Protein AF-A0A1Z9D599-F1 (afdb_monomer)

Sequence (116 aa):
MPAGDDRVFPSVPERDFVSSEDAWSEGMDYLVRDLPFHVH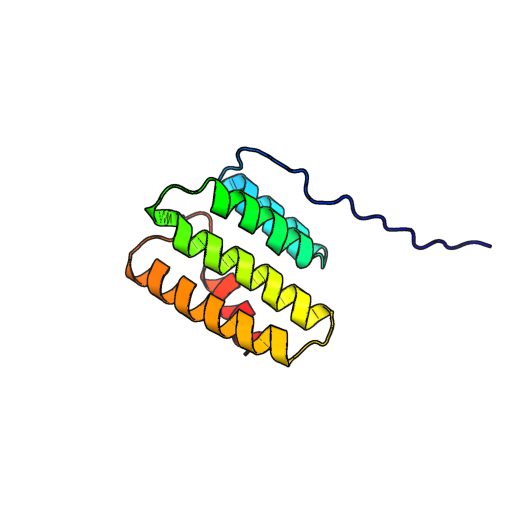EVFEQRWRCAPEPERSTWQALAQWGAALTHHARGNAIGQRRISRRAQTLLESADDDGQIPSVIDVDVVRRSLAQLA

Foldseek 3Di:
DDDPPPPPPDADDQDQDDDPQRLLVQLVVCVVVLNLQSNLVSLVSHLNVDDPLQNLVSVLRSLLSQLSVCVVVVNLVSNLVSLVVSVVSLVVSVVSVSHDPSDPVVVSVVSSVVSD

Solvent-accessible surface area (backbone atoms only — not comparable to full-atom values): 6200 Å² total; per-residue (Å²): 138,86,79,82,83,74,76,74,69,77,73,73,80,90,62,90,70,60,52,74,62,56,30,50,55,52,25,50,52,28,49,78,68,75,32,30,57,50,18,14,52,37,24,44,48,30,27,76,60,39,59,78,69,39,26,49,33,27,50,14,46,18,29,42,16,46,16,46,35,24,49,79,68,69,34,62,68,57,11,36,57,32,24,55,53,18,50,55,35,39,51,52,20,52,77,71,70,24,61,61,87,82,60,64,59,66,62,53,52,55,53,42,63,73,48,100

Radius of gyration: 14.51 Å; Cα contacts (8 Å, |Δi|>4): 147; chains: 1; bounding box: 32×28×55 Å

pLDDT: mean 93.15, std 11.83, range [44.59, 98.75]

Mean predicted aligned error: 4.56 Å

Nearest PDB structures (foldseek):
  4yvo-assembly1_A  TM=6.245E-01  e=3.996E-01  Arabidopsis thaliana
  3gw4-assembly1_A  TM=6.163E-01  e=8.156E-01  Deinococcus radiodurans R1 = ATCC 13939 = DSM 20539
  8glv-assembly1_Lf  TM=4.681E-01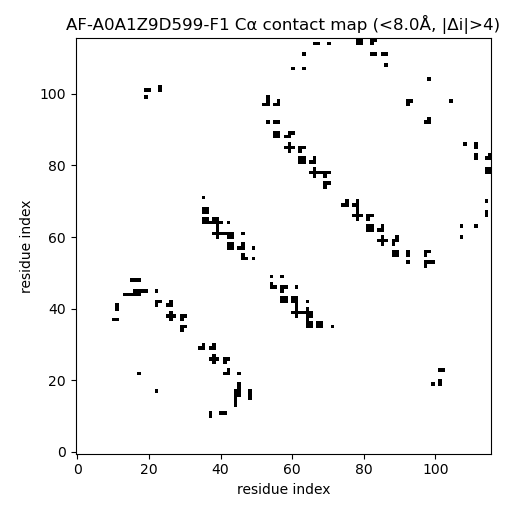  e=7.299E+00  Chlamydomonas reinhardtii

Structure (mmCIF, N/CA/C/O backbone):
data_AF-A0A1Z9D599-F1
#
_entry.id   AF-A0A1Z9D599-F1
#
loop_
_atom_site.group_PDB
_atom_site.id
_atom_site.type_symbol
_atom_site.label_atom_id
_atom_site.label_alt_id
_atom_site.label_comp_id
_atom_site.label_asym_id
_atom_site.label_entity_id
_atom_site.label_seq_id
_atom_site.pdbx_PDB_ins_code
_atom_site.Cartn_x
_atom_site.Cartn_y
_atom_site.Cartn_z
_atom_site.occupancy
_atom_site.B_iso_or_equiv
_atom_site.auth_seq_id
_atom_site.auth_comp_id
_atom_site.auth_asym_id
_atom_site.auth_atom_id
_atom_site.pdbx_PDB_model_num
ATOM 1 N N . MET A 1 1 ? 7.806 9.680 -39.072 1.00 63.28 1 MET A N 1
ATOM 2 C CA . MET A 1 1 ? 6.822 9.694 -37.965 1.00 63.28 1 MET A CA 1
ATOM 3 C C . MET A 1 1 ? 5.639 8.814 -38.361 1.00 63.28 1 MET A C 1
ATOM 5 O O . MET A 1 1 ? 5.370 8.808 -39.559 1.00 63.28 1 MET A O 1
ATOM 9 N N . PRO A 1 2 ? 4.930 8.129 -37.440 1.00 62.69 2 PRO A N 1
ATOM 10 C CA . PRO A 1 2 ? 4.975 8.317 -35.983 1.00 62.69 2 PRO A CA 1
ATOM 11 C C . PRO A 1 2 ? 5.049 7.019 -35.144 1.00 62.69 2 PRO A C 1
ATOM 13 O O . PRO A 1 2 ? 4.623 5.956 -35.573 1.00 62.69 2 PRO A O 1
ATOM 16 N N . ALA A 1 3 ? 5.525 7.157 -33.910 1.00 44.59 3 ALA A N 1
ATOM 17 C CA . ALA A 1 3 ? 4.867 6.620 -32.718 1.00 44.59 3 ALA A CA 1
ATOM 18 C C . ALA A 1 3 ? 5.494 7.345 -31.523 1.00 44.59 3 ALA A C 1
ATOM 20 O O . ALA A 1 3 ? 6.502 6.910 -30.974 1.00 44.59 3 ALA A O 1
ATOM 21 N N . GLY A 1 4 ? 4.947 8.515 -31.189 1.00 48.41 4 GLY A N 1
ATOM 22 C CA . GLY A 1 4 ? 5.086 8.998 -29.825 1.00 48.41 4 GLY A CA 1
ATOM 23 C C . GLY A 1 4 ? 4.337 7.996 -28.962 1.00 48.41 4 GLY A C 1
ATOM 24 O O . GLY A 1 4 ? 3.111 7.941 -29.026 1.00 48.41 4 GLY A O 1
ATOM 25 N N . ASP A 1 5 ? 5.057 7.166 -28.213 1.00 49.03 5 ASP A N 1
ATOM 26 C CA . ASP A 1 5 ? 4.472 6.513 -27.044 1.00 49.03 5 ASP A CA 1
ATOM 27 C C . ASP A 1 5 ? 4.425 7.563 -25.928 1.00 49.03 5 ASP A C 1
ATOM 29 O O . ASP A 1 5 ? 5.094 7.465 -24.905 1.00 49.03 5 ASP A O 1
ATOM 33 N N . ASP A 1 6 ? 3.659 8.630 -26.173 1.00 48.31 6 ASP A N 1
ATOM 34 C CA . ASP A 1 6 ? 3.312 9.648 -25.188 1.00 48.31 6 ASP A CA 1
ATOM 35 C C . ASP A 1 6 ? 2.204 9.075 -24.303 1.00 48.31 6 ASP A C 1
ATOM 37 O O . ASP A 1 6 ? 1.114 9.639 -24.181 1.00 48.31 6 ASP A O 1
ATOM 41 N N . ARG A 1 7 ? 2.451 7.920 -23.674 1.00 55.59 7 ARG A N 1
ATOM 42 C CA . ARG A 1 7 ? 1.649 7.506 -22.523 1.00 55.59 7 ARG A CA 1
ATOM 43 C C . ARG A 1 7 ? 2.009 8.430 -21.372 1.00 55.59 7 ARG A C 1
ATOM 45 O O . ARG A 1 7 ? 2.724 8.073 -20.441 1.00 55.59 7 ARG A O 1
ATOM 52 N N . VAL A 1 8 ? 1.500 9.652 -21.460 1.00 58.19 8 VAL A N 1
ATOM 53 C CA . VAL A 1 8 ? 1.325 10.528 -20.318 1.00 58.19 8 VAL A CA 1
ATOM 54 C C . VAL A 1 8 ? 0.275 9.840 -19.464 1.00 58.19 8 VAL A C 1
ATOM 56 O O . VAL A 1 8 ? -0.928 9.990 -19.674 1.00 58.19 8 VAL A O 1
ATOM 59 N N . PHE A 1 9 ? 0.734 9.001 -18.541 1.00 63.34 9 PHE A N 1
ATOM 60 C CA . PHE A 1 9 ? -0.130 8.545 -17.474 1.00 63.34 9 PHE A CA 1
ATOM 61 C C . PHE A 1 9 ? -0.410 9.765 -16.603 1.00 63.34 9 PHE A C 1
ATOM 63 O O . PHE A 1 9 ? 0.546 10.385 -16.126 1.00 63.34 9 PHE A O 1
ATOM 70 N N . PRO A 1 10 ? -1.682 10.161 -16.436 1.00 74.81 10 PRO A N 1
ATOM 71 C CA . PRO A 1 10 ? -2.000 11.260 -15.544 1.00 74.81 10 PRO A CA 1
ATOM 72 C C . PRO A 1 10 ? -1.432 10.939 -14.160 1.00 74.81 10 PRO A C 1
ATOM 74 O O . PRO A 1 10 ? -1.441 9.782 -13.735 1.00 74.81 10 PRO A O 1
ATOM 77 N N . SER A 1 11 ? -0.887 11.949 -13.487 1.00 86.00 11 SER A N 1
ATOM 78 C CA . SER A 1 11 ? -0.506 11.836 -12.080 1.00 86.00 11 SER A CA 1
ATOM 79 C C . SER A 1 11 ? -1.725 11.444 -11.250 1.00 86.00 11 SER A C 1
ATOM 81 O O . SER A 1 11 ? -2.860 11.754 -11.634 1.00 86.00 11 SER A O 1
ATOM 83 N N . VAL A 1 12 ? -1.506 10.812 -10.097 1.00 92.88 12 VAL A N 1
ATOM 84 C CA . VAL A 1 12 ? -2.599 10.642 -9.137 1.00 92.88 12 VAL A CA 1
ATOM 85 C C . VAL A 1 12 ? -3.125 12.039 -8.766 1.00 92.88 12 VAL A C 1
ATOM 87 O O . VAL A 1 12 ? -2.325 12.910 -8.418 1.00 92.88 12 VAL A O 1
ATOM 90 N N . PRO A 1 13 ? -4.440 12.315 -8.877 1.00 92.50 13 PRO A N 1
ATOM 91 C CA . PRO A 1 13 ? -4.988 13.602 -8.464 1.00 92.50 13 PRO A CA 1
ATOM 92 C C . PRO A 1 13 ? -4.720 13.835 -6.976 1.00 92.50 13 PRO A C 1
ATOM 94 O O . PRO A 1 13 ? -4.952 12.931 -6.176 1.00 92.50 13 PRO A O 1
ATOM 97 N N . GLU A 1 14 ? -4.271 15.031 -6.602 1.00 92.81 14 GLU A N 1
ATOM 98 C CA . GLU A 1 14 ? -4.142 15.407 -5.190 1.00 92.81 14 GLU A CA 1
ATOM 99 C C . GLU A 1 14 ? -5.528 15.609 -4.570 1.00 92.81 14 GLU A C 1
ATOM 101 O O . GLU A 1 14 ? -6.394 16.275 -5.149 1.00 92.81 14 GLU A O 1
ATOM 106 N N . ARG A 1 15 ? -5.742 15.010 -3.398 1.00 93.12 15 ARG A N 1
ATOM 107 C CA . ARG A 1 15 ? -7.010 15.019 -2.666 1.00 93.12 15 ARG A CA 1
ATOM 108 C C . ARG A 1 15 ? -6.738 15.267 -1.183 1.00 93.12 15 ARG A C 1
ATOM 110 O O . ARG A 1 15 ? -5.828 14.680 -0.605 1.00 93.12 15 ARG A O 1
ATOM 117 N N . ASP A 1 16 ? -7.588 16.071 -0.547 1.00 93.88 16 ASP A N 1
ATOM 118 C CA . ASP A 1 16 ? -7.533 16.285 0.910 1.00 93.88 16 ASP A CA 1
ATOM 119 C C . ASP A 1 16 ? -7.967 15.038 1.699 1.00 93.88 16 ASP A C 1
ATOM 121 O O . ASP A 1 16 ? -7.616 14.862 2.867 1.00 93.88 16 ASP A O 1
ATOM 125 N N . PHE A 1 17 ? -8.758 14.171 1.063 1.00 97.25 17 PHE A N 1
ATOM 126 C CA . PHE A 1 17 ? -9.275 12.948 1.654 1.00 97.25 17 PHE A CA 1
ATOM 127 C C . PHE A 1 17 ? -9.449 11.854 0.600 1.00 97.25 17 PHE A C 1
ATOM 129 O O . PHE A 1 17 ? -9.923 12.099 -0.511 1.00 97.25 17 PHE A O 1
ATOM 136 N N . VAL A 1 18 ? -9.123 10.627 0.994 1.00 97.75 18 VAL A N 1
ATOM 137 C CA . VAL A 1 18 ? -9.439 9.392 0.278 1.00 97.75 18 VAL A CA 1
ATOM 138 C C . VAL A 1 18 ? -9.789 8.324 1.316 1.00 97.75 18 VAL A C 1
ATOM 140 O O . VAL A 1 18 ? -9.131 8.226 2.357 1.00 97.75 18 VAL A O 1
ATOM 143 N N . SER A 1 19 ? -10.855 7.562 1.071 1.00 98.19 19 SER A N 1
ATOM 144 C CA . SER A 1 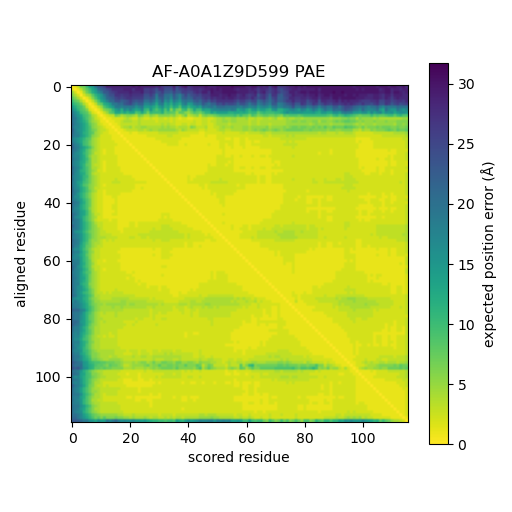19 ? -11.273 6.480 1.968 1.00 98.19 19 SER A CA 1
ATOM 145 C C . SER A 1 19 ? -10.300 5.297 1.898 1.00 98.19 19 SER A C 1
ATOM 147 O O . SER A 1 19 ? -9.505 5.184 0.963 1.00 98.19 19 SER A O 1
ATOM 149 N N . SER A 1 20 ? -10.345 4.403 2.889 1.00 98.19 20 SER A N 1
ATOM 150 C CA . SER A 1 20 ? -9.545 3.172 2.871 1.00 98.19 20 SER A CA 1
ATOM 151 C C . SER A 1 20 ? -9.917 2.283 1.681 1.00 98.19 20 SER A C 1
ATOM 153 O O . SER A 1 20 ? -9.036 1.722 1.033 1.00 98.19 20 SER A O 1
ATOM 155 N N . GLU A 1 21 ? -11.207 2.210 1.360 1.00 98.44 21 GLU A N 1
ATOM 156 C CA . GLU A 1 21 ? -11.755 1.461 0.235 1.00 98.44 21 GLU A CA 1
ATOM 157 C C . GLU A 1 21 ? -11.283 2.004 -1.112 1.00 98.44 21 GLU A C 1
ATOM 159 O O . GLU A 1 21 ? -10.755 1.243 -1.926 1.00 98.44 21 GLU A O 1
ATOM 164 N N . ASP A 1 22 ? -11.408 3.316 -1.325 1.00 98.44 22 ASP A N 1
ATOM 165 C CA . ASP A 1 22 ? -10.991 3.952 -2.576 1.00 98.44 22 ASP A CA 1
ATOM 166 C C . ASP A 1 22 ? -9.476 3.867 -2.750 1.00 98.44 22 ASP A C 1
ATOM 168 O O . ASP A 1 22 ? -8.999 3.528 -3.831 1.00 98.44 22 ASP A O 1
ATOM 172 N N . ALA A 1 23 ? -8.709 4.122 -1.683 1.00 98.50 23 ALA A N 1
ATOM 173 C CA . ALA A 1 23 ? -7.255 4.056 -1.737 1.00 98.50 23 ALA A CA 1
ATOM 174 C C . ALA A 1 23 ? -6.775 2.644 -2.078 1.00 98.50 23 ALA A C 1
ATOM 176 O O . ALA A 1 23 ? -5.933 2.481 -2.959 1.00 98.50 23 ALA A O 1
ATOM 177 N N . TRP A 1 24 ? -7.323 1.618 -1.417 1.00 98.75 24 TRP A N 1
ATOM 178 C CA . TRP A 1 24 ? -6.984 0.231 -1.722 1.00 98.75 24 TRP A CA 1
ATOM 179 C C . TRP A 1 24 ? -7.372 -0.139 -3.155 1.00 98.75 24 TRP A C 1
ATOM 181 O O . TRP A 1 24 ? -6.528 -0.621 -3.907 1.00 98.75 24 TRP A O 1
ATOM 191 N N . SER A 1 25 ? -8.612 0.136 -3.568 1.00 98.56 25 SER A N 1
ATOM 192 C CA . SER A 1 25 ? -9.086 -0.203 -4.913 1.00 98.56 25 SER A CA 1
ATOM 193 C C . SER A 1 25 ? -8.277 0.495 -6.011 1.00 98.56 25 SER A C 1
ATOM 195 O O . SER A 1 25 ? -7.892 -0.147 -6.987 1.00 98.56 25 SER A O 1
ATOM 197 N N . GLU A 1 26 ? -8.006 1.794 -5.866 1.00 98.06 26 GLU A N 1
ATOM 198 C CA . GLU A 1 26 ? -7.251 2.581 -6.847 1.00 98.06 26 GLU A CA 1
ATOM 199 C C . GLU A 1 26 ? -5.774 2.158 -6.883 1.00 98.06 26 GLU A C 1
ATOM 201 O O . GLU A 1 26 ? -5.208 1.962 -7.959 1.00 98.06 26 GLU A O 1
ATOM 206 N N . GLY A 1 27 ? -5.156 1.934 -5.718 1.00 98.38 27 GLY A N 1
ATOM 207 C CA . GLY A 1 27 ? -3.789 1.419 -5.630 1.00 98.38 27 GLY A CA 1
ATOM 208 C C . GLY A 1 27 ? -3.641 0.058 -6.314 1.00 98.38 27 GLY A C 1
ATOM 209 O O . GLY A 1 27 ? -2.682 -0.167 -7.051 1.00 98.38 27 GLY A O 1
ATOM 210 N N . MET A 1 28 ? -4.613 -0.838 -6.147 1.00 98.56 28 MET A N 1
ATOM 211 C CA . MET A 1 28 ? -4.589 -2.138 -6.818 1.00 98.56 28 MET A CA 1
ATOM 212 C C . MET A 1 28 ? -4.829 -2.033 -8.335 1.00 98.56 28 MET A C 1
ATOM 214 O O . MET A 1 28 ? -4.178 -2.765 -9.082 1.00 98.56 28 MET A O 1
ATOM 218 N N . ASP A 1 29 ? -5.670 -1.107 -8.820 1.00 97.88 29 ASP A N 1
ATOM 219 C CA . ASP A 1 29 ? -5.806 -0.833 -10.267 1.00 97.88 29 ASP A CA 1
ATOM 220 C C . ASP A 1 29 ? -4.479 -0.357 -10.875 1.00 97.88 29 ASP A C 1
ATOM 222 O O . ASP A 1 29 ? -4.029 -0.879 -11.898 1.00 97.88 29 ASP A O 1
ATOM 226 N N . TYR A 1 30 ? -3.795 0.583 -10.215 1.00 98.06 30 TYR A N 1
ATOM 227 C CA . TYR A 1 30 ? -2.476 1.033 -10.664 1.00 98.06 30 TYR A CA 1
ATOM 228 C C . TYR A 1 30 ? -1.446 -0.094 -10.662 1.00 98.06 30 TYR A C 1
ATOM 230 O O . TYR A 1 30 ? -0.628 -0.171 -11.581 1.00 98.06 30 TYR A O 1
ATOM 238 N N . LEU A 1 31 ? -1.496 -0.993 -9.677 1.00 96.94 31 LEU A N 1
ATOM 239 C CA . LEU A 1 31 ? -0.606 -2.148 -9.633 1.00 96.94 31 LEU A CA 1
ATOM 240 C C . LEU A 1 31 ? -0.842 -3.099 -10.815 1.00 96.94 31 LEU A C 1
ATOM 242 O O . LEU A 1 31 ? 0.122 -3.515 -11.449 1.00 96.94 31 LEU A O 1
ATOM 246 N N . VAL A 1 32 ? -2.102 -3.392 -11.160 1.00 97.38 32 VAL A N 1
ATOM 247 C CA . VAL A 1 32 ? -2.465 -4.217 -12.334 1.00 97.38 32 VAL A CA 1
ATOM 248 C C . VAL A 1 32 ? -1.991 -3.589 -13.649 1.00 97.38 32 VAL A C 1
ATOM 250 O O . VAL A 1 32 ? -1.738 -4.294 -14.624 1.00 97.38 32 VAL A O 1
ATOM 253 N N . ARG A 1 33 ? -1.850 -2.262 -13.682 1.00 96.06 33 ARG A N 1
ATOM 254 C CA . ARG A 1 33 ? -1.398 -1.489 -14.846 1.00 96.06 33 ARG A CA 1
ATOM 255 C C . ARG A 1 33 ? 0.116 -1.251 -14.877 1.00 96.06 33 ARG A C 1
ATOM 257 O O . ARG A 1 33 ? 0.567 -0.463 -15.706 1.00 96.06 33 ARG A O 1
ATOM 264 N N . ASP A 1 34 ? 0.882 -1.895 -13.993 1.00 95.50 34 ASP A N 1
ATOM 265 C CA . ASP A 1 34 ? 2.334 -1.723 -13.837 1.00 95.50 34 ASP A CA 1
ATOM 266 C C . ASP A 1 34 ? 2.757 -0.267 -13.541 1.00 95.50 34 ASP A C 1
ATOM 268 O O . ASP A 1 34 ? 3.792 0.219 -14.004 1.00 95.50 34 ASP A O 1
ATOM 272 N N . LEU A 1 35 ? 1.967 0.447 -12.728 1.00 96.62 35 LEU A N 1
ATOM 273 C CA . LEU A 1 35 ? 2.211 1.837 -12.317 1.00 96.62 35 LEU A CA 1
ATOM 274 C C . LEU A 1 35 ? 2.563 1.941 -10.818 1.00 96.62 35 LEU A C 1
ATOM 276 O O . LEU A 1 35 ? 1.833 2.562 -10.045 1.00 96.62 35 LEU A O 1
ATOM 280 N N . PRO A 1 36 ? 3.697 1.378 -10.356 1.00 97.38 36 PRO A N 1
ATOM 281 C CA . PRO A 1 36 ? 4.018 1.287 -8.928 1.00 97.38 36 PRO A CA 1
ATOM 282 C C . PRO A 1 36 ? 4.259 2.642 -8.250 1.00 97.38 36 PRO A C 1
ATOM 284 O O . PRO A 1 36 ? 4.135 2.754 -7.030 1.00 97.38 36 PRO A O 1
ATOM 287 N N . PHE A 1 37 ? 4.596 3.681 -9.018 1.00 97.25 37 PHE A N 1
ATOM 288 C CA . PHE A 1 37 ? 4.727 5.027 -8.465 1.00 97.25 37 PHE A CA 1
ATOM 289 C C . PHE A 1 37 ? 3.357 5.607 -8.098 1.00 97.25 37 PHE A C 1
ATOM 291 O O . PHE A 1 37 ? 3.205 6.156 -7.014 1.00 97.25 37 PHE A O 1
ATOM 298 N N . HIS A 1 38 ? 2.335 5.385 -8.924 1.00 98.12 38 HIS A N 1
ATOM 299 C CA . HIS A 1 38 ? 0.959 5.775 -8.611 1.00 98.12 38 HIS A CA 1
ATOM 300 C C . HIS A 1 38 ? 0.401 5.013 -7.402 1.00 98.12 38 HIS A C 1
ATOM 302 O O . HIS A 1 38 ? -0.314 5.592 -6.589 1.00 98.12 38 HIS A O 1
ATOM 308 N N . VAL A 1 39 ? 0.793 3.742 -7.226 1.00 98.50 39 VAL A N 1
ATOM 309 C CA . VAL A 1 39 ? 0.502 2.972 -6.000 1.00 98.50 39 VAL A CA 1
ATOM 310 C C . VAL A 1 39 ? 1.066 3.685 -4.767 1.00 98.50 39 VAL A C 1
ATOM 312 O O . VAL A 1 39 ? 0.365 3.857 -3.771 1.00 98.50 39 VAL A O 1
ATOM 315 N N . HIS A 1 40 ? 2.326 4.135 -4.837 1.00 98.44 40 HIS A N 1
ATOM 316 C CA . HIS A 1 40 ? 2.942 4.926 -3.770 1.00 98.44 40 HIS A CA 1
ATOM 317 C C . HIS A 1 40 ? 2.164 6.220 -3.498 1.00 98.44 40 HIS A C 1
ATOM 319 O O . HIS A 1 40 ? 1.847 6.484 -2.342 1.00 98.44 40 HIS A O 1
ATOM 325 N N . GLU A 1 41 ? 1.826 6.987 -4.537 1.00 98.25 41 GLU A N 1
ATOM 326 C CA . GLU A 1 41 ? 1.138 8.277 -4.396 1.00 98.25 41 GLU A CA 1
ATOM 327 C C . GLU A 1 41 ? -0.253 8.142 -3.753 1.00 98.25 41 GLU A C 1
ATOM 329 O O . GLU A 1 41 ? -0.555 8.859 -2.799 1.00 98.25 41 GLU A O 1
ATOM 334 N N . VAL A 1 42 ? -1.088 7.199 -4.209 1.00 98.50 42 VAL A N 1
ATOM 335 C CA . VAL A 1 42 ? -2.422 6.957 -3.620 1.00 98.50 42 VAL A CA 1
ATOM 336 C C . VAL A 1 42 ? -2.321 6.567 -2.146 1.00 98.50 42 VAL A C 1
ATOM 338 O O . VAL A 1 42 ? -3.043 7.105 -1.302 1.00 98.50 42 VAL A O 1
ATOM 341 N N . PHE A 1 43 ? -1.416 5.645 -1.810 1.00 98.69 43 PHE A N 1
ATOM 342 C CA . PHE A 1 43 ? -1.261 5.192 -0.431 1.00 98.69 43 PHE A CA 1
ATOM 343 C C . PHE A 1 43 ? -0.633 6.261 0.465 1.00 98.69 43 PHE A C 1
ATOM 345 O O . PHE A 1 43 ? -0.980 6.340 1.643 1.00 98.69 43 PHE A O 1
ATOM 352 N N . GLU A 1 44 ? 0.235 7.123 -0.071 1.00 98.62 44 GLU A N 1
ATOM 353 C CA . GLU A 1 44 ? 0.761 8.274 0.662 1.00 98.62 44 GLU A CA 1
ATOM 354 C C . GLU A 1 44 ? -0.345 9.292 0.974 1.00 98.62 44 GLU A C 1
ATOM 356 O O . GLU A 1 44 ? -0.442 9.766 2.107 1.00 98.62 44 GLU A O 1
ATOM 361 N N . GLN A 1 45 ? -1.228 9.587 0.016 1.00 98.38 45 GLN A N 1
ATOM 362 C CA . GLN A 1 45 ? -2.384 10.453 0.263 1.00 98.38 45 GLN A CA 1
ATOM 363 C C . GLN A 1 45 ? -3.293 9.876 1.352 1.00 98.38 45 GLN A C 1
ATOM 365 O O . GLN A 1 45 ? -3.648 10.577 2.304 1.00 98.38 45 GLN A O 1
ATOM 370 N N . ARG A 1 46 ? -3.593 8.574 1.281 1.00 98.44 46 ARG A N 1
ATOM 371 C CA . ARG A 1 46 ? -4.373 7.893 2.319 1.00 98.44 46 ARG A CA 1
ATOM 372 C C . ARG A 1 46 ? -3.684 7.936 3.680 1.00 98.44 46 ARG A C 1
ATOM 374 O O . ARG A 1 46 ? -4.360 8.177 4.678 1.00 98.44 46 ARG A O 1
ATOM 381 N N . TRP A 1 47 ? -2.362 7.755 3.726 1.00 98.44 47 TRP A N 1
ATOM 382 C CA . TRP A 1 47 ? -1.553 7.871 4.942 1.00 98.44 47 TRP A CA 1
ATOM 383 C C . TRP A 1 47 ? -1.674 9.260 5.583 1.00 98.44 47 TRP A C 1
ATOM 385 O O . TRP A 1 47 ? -1.862 9.349 6.799 1.00 98.44 47 TRP A O 1
ATOM 395 N N . ARG A 1 48 ? -1.637 10.335 4.780 1.00 98.12 48 ARG A N 1
ATOM 396 C CA . ARG A 1 48 ? -1.769 11.723 5.261 1.00 98.12 48 ARG A CA 1
ATOM 397 C C . ARG A 1 48 ? -3.102 11.982 5.969 1.00 98.12 48 ARG A C 1
ATOM 399 O O . ARG A 1 48 ? -3.116 12.688 6.974 1.00 98.12 48 ARG A O 1
ATOM 406 N N . CYS A 1 49 ? -4.198 11.396 5.485 1.00 97.44 49 CYS A N 1
ATOM 407 C CA . CYS A 1 49 ? -5.537 11.567 6.062 1.00 97.44 49 CYS A CA 1
ATOM 408 C C . CYS A 1 49 ? -6.007 10.369 6.916 1.00 97.44 49 CYS A C 1
ATOM 410 O O . CYS A 1 49 ? -7.197 10.247 7.219 1.00 97.44 49 CYS A O 1
ATOM 412 N N . ALA A 1 50 ? -5.111 9.447 7.292 1.00 97.25 50 ALA A N 1
ATOM 413 C CA . ALA A 1 50 ? -5.462 8.262 8.076 1.00 97.25 50 ALA A CA 1
ATOM 414 C C . ALA A 1 50 ? -5.755 8.563 9.552 1.00 97.25 50 ALA A C 1
ATOM 416 O O . ALA A 1 50 ? -5.010 9.329 10.186 1.00 97.25 50 ALA A O 1
ATOM 417 N N . PRO A 1 51 ? -6.803 7.929 10.128 1.00 96.19 51 PRO A N 1
ATOM 418 C CA . PRO A 1 51 ? -6.969 7.918 11.572 1.00 96.19 51 PRO A CA 1
ATOM 419 C C . PRO A 1 51 ? -5.744 7.246 12.203 1.00 96.19 51 PRO A C 1
ATOM 421 O O . PRO A 1 51 ? -5.111 6.393 11.581 1.00 96.19 51 PRO A O 1
ATOM 424 N N . GLU A 1 52 ? -5.413 7.637 13.435 1.00 95.38 52 GLU A N 1
ATOM 425 C CA . GLU A 1 52 ? -4.194 7.184 14.122 1.00 95.38 52 GLU A CA 1
ATOM 426 C C . GLU A 1 52 ? -3.961 5.669 14.046 1.00 95.38 52 GLU A C 1
ATOM 428 O O . GLU A 1 52 ? -2.852 5.289 13.676 1.00 95.38 52 GLU A O 1
ATOM 433 N N . PRO A 1 53 ? -4.973 4.808 14.301 1.00 95.00 53 PRO A N 1
ATOM 434 C CA . PRO A 1 53 ? -4.759 3.367 14.296 1.00 95.00 53 PRO A CA 1
ATOM 435 C C . PRO A 1 53 ? -4.299 2.842 12.937 1.00 95.00 53 PRO A C 1
ATOM 437 O O . PRO A 1 53 ? -3.446 1.983 12.887 1.00 95.00 53 PRO A O 1
ATOM 440 N N . GLU A 1 54 ? -4.793 3.373 11.820 1.00 96.88 54 GLU A N 1
ATOM 441 C CA . GLU A 1 54 ? -4.463 2.836 10.491 1.00 96.88 54 GLU A CA 1
ATOM 442 C C . GLU A 1 54 ? -3.200 3.466 9.887 1.00 96.88 54 GLU A C 1
ATOM 444 O O . GLU A 1 54 ? -2.731 3.055 8.821 1.00 96.88 54 GLU A O 1
ATOM 449 N N . ARG A 1 55 ? -2.666 4.525 10.509 1.00 97.00 55 ARG A N 1
ATOM 450 C CA . ARG A 1 55 ? -1.629 5.361 9.896 1.00 97.00 55 ARG A CA 1
ATOM 451 C C . ARG A 1 55 ? -0.341 4.577 9.630 1.00 97.00 55 ARG A C 1
ATOM 453 O O . ARG A 1 55 ? 0.284 4.786 8.591 1.00 97.00 55 ARG A O 1
ATOM 460 N N . SER A 1 56 ? 0.037 3.677 10.536 1.00 97.38 56 SER A N 1
ATOM 461 C CA . SER A 1 56 ? 1.176 2.759 10.390 1.00 97.38 56 SER A CA 1
ATOM 462 C C . SER A 1 56 ? 1.004 1.840 9.172 1.00 97.38 56 SER A C 1
ATOM 464 O O . SER A 1 56 ? 1.910 1.753 8.337 1.00 97.38 56 SER A O 1
ATOM 466 N N . THR A 1 57 ? -0.183 1.246 9.009 1.00 98.50 57 THR A N 1
ATOM 467 C CA . THR A 1 57 ? -0.544 0.399 7.865 1.00 98.50 57 THR A CA 1
ATOM 468 C C . THR A 1 57 ? -0.394 1.155 6.547 1.00 98.50 57 THR A C 1
ATOM 470 O O . THR A 1 57 ? 0.320 0.710 5.647 1.00 98.50 57 THR A O 1
ATOM 473 N N . TRP A 1 58 ? -0.987 2.346 6.431 1.00 98.62 58 TRP A N 1
ATOM 474 C CA . TRP A 1 58 ? -0.904 3.139 5.199 1.00 98.62 58 TRP A CA 1
ATOM 475 C C . TRP A 1 58 ? 0.515 3.639 4.904 1.00 98.62 58 TRP A C 1
ATOM 477 O O . TRP A 1 58 ? 0.925 3.687 3.743 1.00 98.62 58 TRP A O 1
ATOM 487 N N . GLN A 1 59 ? 1.316 3.920 5.937 1.00 98.62 59 GLN A N 1
ATOM 488 C CA . GLN A 1 59 ? 2.736 4.226 5.767 1.00 98.62 59 GLN A CA 1
ATOM 489 C C . GLN A 1 59 ? 3.524 3.030 5.204 1.00 98.62 59 GLN A C 1
ATOM 491 O O . GLN A 1 59 ? 4.424 3.216 4.376 1.00 98.62 59 GLN A O 1
ATOM 496 N N . ALA A 1 60 ? 3.214 1.810 5.653 1.00 98.50 60 ALA A N 1
ATOM 497 C CA . ALA A 1 60 ? 3.823 0.588 5.135 1.00 98.50 60 ALA A CA 1
ATOM 498 C C . ALA A 1 60 ? 3.453 0.367 3.660 1.00 98.50 60 ALA A C 1
ATOM 500 O O . ALA A 1 60 ? 4.331 0.089 2.842 1.00 98.50 60 ALA A O 1
ATOM 501 N N . LEU A 1 61 ? 2.183 0.576 3.297 1.00 98.75 61 LEU A N 1
ATOM 502 C CA . LEU A 1 61 ? 1.695 0.452 1.920 1.00 98.75 61 LEU A CA 1
ATOM 503 C C . LEU A 1 61 ? 2.314 1.494 0.977 1.00 98.75 61 LEU A C 1
ATOM 505 O O . LEU A 1 61 ? 2.773 1.142 -0.112 1.00 98.75 61 LEU A O 1
ATOM 509 N N . ALA A 1 62 ? 2.439 2.753 1.405 1.00 98.75 62 ALA A N 1
ATOM 510 C CA . ALA A 1 62 ? 3.141 3.776 0.627 1.00 98.75 62 ALA A CA 1
ATOM 511 C C . ALA A 1 62 ? 4.606 3.379 0.365 1.00 98.75 62 ALA A C 1
ATOM 513 O O . ALA A 1 62 ? 5.133 3.586 -0.731 1.00 98.75 62 ALA A O 1
ATOM 514 N N . GLN A 1 63 ? 5.271 2.756 1.343 1.00 98.69 63 GLN A N 1
ATOM 515 C CA . GLN A 1 63 ? 6.626 2.233 1.160 1.00 98.69 63 GLN A CA 1
ATOM 516 C C . GLN A 1 63 ? 6.675 0.990 0.274 1.00 98.69 63 GLN A C 1
ATOM 518 O O . GLN A 1 63 ? 7.632 0.836 -0.482 1.00 98.69 63 GLN A O 1
ATOM 523 N N . TRP A 1 64 ? 5.660 0.129 0.308 1.00 98.75 64 TRP A N 1
ATOM 524 C CA . TRP A 1 64 ? 5.541 -0.988 -0.625 1.00 98.75 64 TRP A CA 1
ATOM 525 C C . TRP A 1 64 ? 5.482 -0.496 -2.080 1.00 98.75 64 TRP A C 1
ATOM 527 O O . TRP A 1 64 ? 6.296 -0.939 -2.893 1.00 98.75 64 TRP A O 1
ATOM 537 N N . GLY A 1 65 ? 4.651 0.509 -2.387 1.00 98.50 65 GLY A N 1
ATOM 538 C CA . GLY A 1 65 ? 4.638 1.162 -3.707 1.00 98.50 65 GLY A CA 1
ATOM 539 C C . GLY A 1 65 ? 5.999 1.762 -4.099 1.00 98.50 65 GLY A C 1
ATOM 540 O O . GLY A 1 65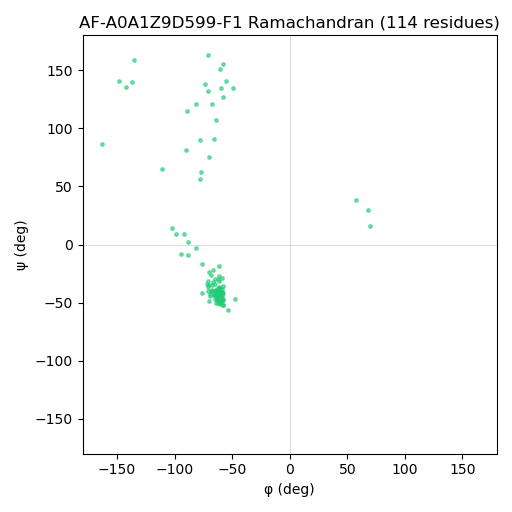 ? 6.483 1.584 -5.222 1.00 98.50 65 GLY A O 1
ATOM 541 N N . ALA A 1 66 ? 6.695 2.403 -3.154 1.00 98.50 66 ALA A N 1
ATOM 542 C CA . ALA A 1 66 ? 8.037 2.937 -3.396 1.00 98.50 66 ALA A CA 1
ATOM 543 C C . ALA A 1 66 ? 9.076 1.825 -3.654 1.00 98.50 66 ALA A C 1
ATOM 545 O O . ALA A 1 66 ? 9.914 1.955 -4.550 1.00 98.50 66 ALA A O 1
ATOM 546 N N . ALA A 1 67 ? 9.018 0.708 -2.922 1.00 98.25 67 ALA A N 1
ATOM 547 C CA . ALA A 1 67 ? 9.894 -0.444 -3.131 1.00 98.25 67 ALA A CA 1
ATOM 548 C C . ALA A 1 67 ? 9.668 -1.083 -4.511 1.00 98.25 67 ALA A C 1
ATOM 550 O O . ALA A 1 67 ? 10.642 -1.360 -5.215 1.00 98.25 67 ALA A O 1
ATOM 551 N N . LEU A 1 68 ? 8.405 -1.234 -4.926 1.00 98.31 68 LEU A N 1
ATOM 552 C CA . LEU A 1 68 ? 8.035 -1.671 -6.275 1.00 98.31 68 LEU A CA 1
ATOM 553 C C . LEU A 1 68 ? 8.558 -0.703 -7.346 1.00 98.31 68 LEU A C 1
ATOM 555 O O . LEU A 1 68 ? 9.093 -1.132 -8.365 1.00 98.31 68 LEU A O 1
ATOM 559 N N . THR A 1 69 ? 8.494 0.606 -7.097 1.00 97.88 69 THR A N 1
ATOM 560 C CA . THR A 1 69 ? 9.042 1.620 -8.012 1.00 97.88 69 THR A CA 1
ATOM 561 C C . THR A 1 69 ? 10.558 1.485 -8.160 1.00 97.88 69 THR A C 1
ATOM 563 O O . THR A 1 69 ? 11.090 1.555 -9.269 1.00 97.88 69 THR A O 1
ATOM 566 N N . HIS A 1 70 ? 11.282 1.267 -7.059 1.00 97.75 70 HIS A N 1
ATOM 567 C CA . HIS A 1 70 ? 12.720 1.010 -7.116 1.00 97.75 70 HIS A CA 1
ATOM 568 C C . HIS A 1 70 ? 13.049 -0.281 -7.867 1.00 97.75 70 HIS A C 1
ATOM 570 O O . HIS A 1 70 ? 14.004 -0.284 -8.645 1.00 97.75 70 HIS A O 1
ATOM 576 N N . HIS A 1 71 ? 12.257 -1.336 -7.666 1.00 97.50 71 HIS A N 1
ATOM 577 C CA . HIS A 1 71 ? 12.389 -2.593 -8.396 1.00 97.50 71 HIS A CA 1
ATOM 578 C C . HIS A 1 71 ? 12.207 -2.391 -9.905 1.00 97.50 71 HIS A C 1
ATOM 580 O O . HIS A 1 71 ? 13.100 -2.734 -10.677 1.00 97.50 71 HIS A O 1
ATOM 586 N N . ALA A 1 72 ? 11.121 -1.727 -10.316 1.00 95.94 72 ALA A N 1
ATOM 587 C CA . ALA A 1 72 ? 10.835 -1.414 -11.718 1.00 95.94 72 ALA A CA 1
ATOM 588 C C . ALA A 1 72 ? 11.935 -0.561 -12.381 1.00 95.94 72 ALA A C 1
ATOM 590 O O . ALA A 1 72 ? 12.173 -0.665 -13.581 1.00 95.94 72 ALA A O 1
ATOM 591 N N . ARG A 1 73 ? 12.649 0.261 -11.600 1.00 96.25 73 A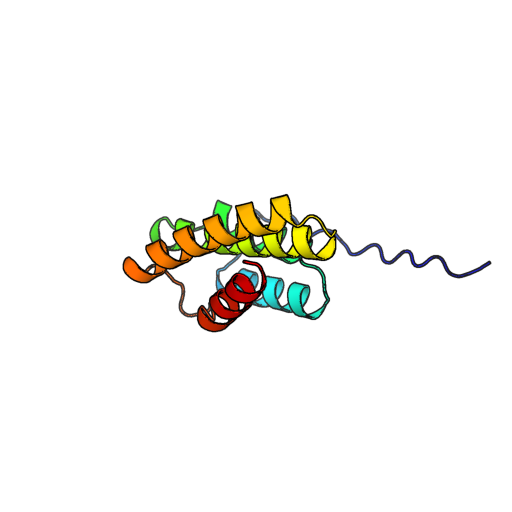RG A N 1
ATOM 592 C CA . ARG A 1 73 ? 13.790 1.076 -12.058 1.00 96.25 73 ARG A CA 1
ATOM 593 C C . ARG A 1 73 ? 15.146 0.356 -11.981 1.00 96.25 73 ARG A C 1
ATOM 595 O O . ARG A 1 73 ? 16.170 0.983 -12.243 1.00 96.25 73 ARG A O 1
ATOM 602 N N . GLY A 1 74 ? 15.192 -0.913 -11.570 1.00 96.94 74 GLY A N 1
ATOM 603 C CA . GLY A 1 74 ? 16.438 -1.676 -11.412 1.00 96.94 74 GLY A CA 1
ATOM 604 C C . GLY A 1 74 ? 17.327 -1.218 -10.246 1.00 96.94 74 GLY A C 1
ATOM 605 O O . GLY A 1 74 ? 18.507 -1.564 -10.184 1.00 96.94 74 GLY A O 1
ATOM 606 N N . ASN A 1 75 ? 16.796 -0.440 -9.298 1.00 96.00 75 ASN A N 1
ATOM 607 C CA . ASN A 1 75 ? 17.543 0.043 -8.138 1.00 96.00 75 ASN A CA 1
ATOM 608 C C . ASN A 1 75 ? 17.428 -0.942 -6.964 1.00 96.00 75 ASN A C 1
ATOM 610 O O . ASN A 1 75 ? 16.656 -0.738 -6.025 1.00 96.00 75 ASN A O 1
ATOM 614 N N . ALA A 1 76 ? 18.248 -1.994 -7.000 1.00 94.62 76 ALA A N 1
ATOM 615 C CA . ALA A 1 76 ? 18.225 -3.069 -6.007 1.00 94.62 76 ALA A CA 1
ATOM 616 C C . ALA A 1 76 ? 18.540 -2.605 -4.569 1.00 94.62 76 ALA A C 1
ATOM 618 O O . ALA A 1 76 ? 18.032 -3.174 -3.604 1.00 94.62 76 ALA A O 1
ATOM 619 N N . ILE A 1 77 ? 19.374 -1.571 -4.398 1.00 95.94 77 ILE A N 1
ATOM 620 C CA . ILE A 1 77 ? 19.716 -1.041 -3.066 1.00 95.94 77 ILE A CA 1
ATOM 621 C C . ILE A 1 77 ? 18.503 -0.335 -2.455 1.00 95.94 77 ILE A C 1
ATOM 623 O O . ILE A 1 77 ? 18.144 -0.611 -1.308 1.00 95.94 77 ILE A O 1
ATOM 627 N N . GLY A 1 78 ? 17.861 0.551 -3.225 1.00 95.06 78 GLY A N 1
ATOM 628 C CA . GLY A 1 78 ? 16.643 1.245 -2.805 1.00 95.06 78 GLY A CA 1
ATOM 629 C C . GLY A 1 78 ? 15.505 0.266 -2.525 1.00 95.06 78 GLY A C 1
ATOM 630 O O . GLY A 1 78 ? 14.902 0.322 -1.456 1.00 95.06 78 GLY A O 1
ATOM 631 N N . GLN A 1 79 ? 15.295 -0.694 -3.430 1.00 96.56 79 GLN A N 1
ATOM 632 C CA . GLN A 1 79 ? 14.298 -1.755 -3.293 1.00 96.56 79 GLN A CA 1
ATOM 633 C C . GLN A 1 79 ? 14.446 -2.512 -1.966 1.00 96.56 79 GLN A C 1
ATOM 635 O O . GLN A 1 79 ? 13.497 -2.555 -1.184 1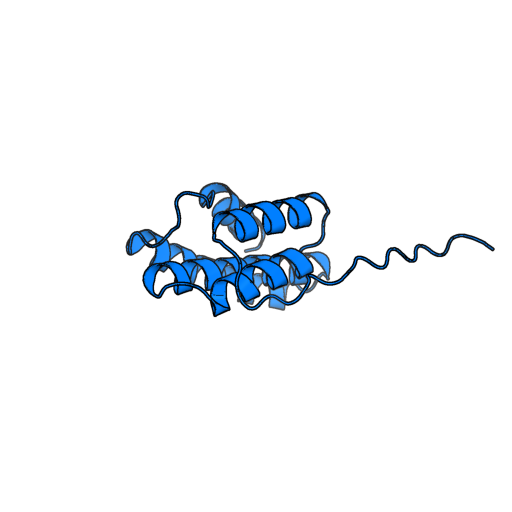.00 96.56 79 GLN A O 1
ATOM 640 N N . ARG A 1 80 ? 15.626 -3.083 -1.677 1.00 96.25 80 ARG A N 1
ATOM 641 C CA . ARG A 1 80 ? 15.850 -3.878 -0.453 1.00 96.25 80 ARG A CA 1
ATOM 642 C C . ARG A 1 80 ? 15.695 -3.052 0.818 1.00 96.25 80 ARG A C 1
ATOM 644 O O . ARG A 1 80 ? 15.119 -3.507 1.802 1.00 96.25 80 ARG A O 1
ATOM 651 N N . ARG A 1 81 ? 16.209 -1.818 0.813 1.00 97.00 81 ARG A N 1
ATOM 652 C CA . ARG A 1 81 ? 16.120 -0.933 1.980 1.00 97.00 81 ARG A CA 1
ATOM 653 C C . ARG A 1 81 ? 14.668 -0.589 2.312 1.00 97.00 81 ARG A C 1
ATOM 655 O O . ARG A 1 81 ? 14.298 -0.630 3.483 1.00 97.00 81 ARG A O 1
ATOM 662 N N . ILE A 1 82 ? 13.874 -0.221 1.307 1.00 97.25 82 ILE A N 1
ATOM 663 C CA . ILE A 1 82 ? 12.490 0.213 1.523 1.00 97.25 82 ILE A CA 1
ATOM 664 C C . ILE A 1 82 ? 11.572 -0.982 1.793 1.00 97.25 82 ILE A C 1
ATOM 666 O O . ILE A 1 82 ? 10.776 -0.909 2.724 1.00 97.25 82 ILE A O 1
ATOM 670 N N . SER A 1 83 ? 11.720 -2.099 1.072 1.00 97.25 83 SER A N 1
ATOM 671 C CA . SER A 1 83 ? 10.913 -3.307 1.317 1.00 97.25 83 SER A CA 1
ATOM 672 C C . SER A 1 83 ? 11.074 -3.829 2.745 1.00 97.25 83 SER A C 1
ATOM 674 O O . SER A 1 83 ? 10.072 -4.100 3.398 1.00 97.25 83 SER A O 1
ATOM 676 N N . ARG A 1 84 ? 12.300 -3.872 3.287 1.00 97.31 84 ARG A N 1
ATOM 677 C CA . ARG A 1 84 ? 12.530 -4.278 4.684 1.00 97.31 84 ARG A CA 1
ATOM 678 C C . ARG A 1 84 ? 11.820 -3.365 5.684 1.00 97.31 84 ARG A C 1
ATOM 680 O O . ARG A 1 84 ? 11.251 -3.846 6.656 1.00 97.31 84 ARG A O 1
ATOM 687 N N . ARG A 1 85 ? 11.840 -2.049 5.455 1.00 97.56 85 ARG A N 1
ATOM 688 C CA . ARG A 1 85 ? 11.148 -1.091 6.330 1.00 97.56 85 ARG A CA 1
ATOM 689 C C . ARG A 1 85 ? 9.626 -1.225 6.225 1.00 97.56 85 ARG A C 1
ATOM 691 O O . ARG A 1 85 ? 8.956 -1.157 7.250 1.00 97.56 85 ARG A O 1
ATOM 698 N N . ALA A 1 86 ? 9.102 -1.444 5.020 1.00 97.81 86 ALA A N 1
ATOM 699 C CA . ALA A 1 86 ? 7.684 -1.712 4.800 1.00 97.81 86 ALA A CA 1
ATOM 700 C C . ALA A 1 86 ? 7.234 -2.993 5.520 1.00 97.81 86 ALA A C 1
ATOM 702 O O . ALA A 1 86 ? 6.208 -2.964 6.187 1.00 97.81 86 ALA A O 1
ATOM 703 N N . GLN A 1 87 ? 8.025 -4.074 5.455 1.00 97.94 87 GLN A N 1
ATOM 704 C CA . GLN A 1 87 ? 7.752 -5.325 6.177 1.00 97.94 87 GLN A CA 1
ATOM 705 C C . GLN A 1 87 ? 7.661 -5.090 7.686 1.00 97.94 87 GLN A C 1
ATOM 707 O O . GLN A 1 87 ? 6.637 -5.407 8.275 1.00 97.94 87 GLN A O 1
ATOM 712 N N . THR A 1 88 ? 8.664 -4.444 8.291 1.00 97.62 88 THR A N 1
ATOM 713 C CA . THR A 1 88 ? 8.656 -4.165 9.737 1.00 97.62 88 THR A CA 1
ATOM 714 C C . THR A 1 88 ? 7.453 -3.322 10.166 1.00 97.62 88 THR A C 1
ATOM 716 O O . THR A 1 88 ? 6.853 -3.597 11.198 1.00 97.62 88 THR A O 1
ATOM 719 N N . LEU A 1 89 ? 7.077 -2.302 9.386 1.00 96.69 89 LEU A N 1
ATOM 720 C CA . LEU A 1 89 ? 5.906 -1.479 9.706 1.00 96.69 89 LEU A CA 1
ATOM 721 C C . LEU A 1 89 ? 4.596 -2.258 9.576 1.00 96.69 89 LEU A C 1
ATOM 723 O O . LEU A 1 89 ? 3.713 -2.090 10.410 1.00 96.69 89 LEU A O 1
ATOM 727 N N . LEU A 1 90 ? 4.479 -3.098 8.546 1.00 97.31 90 LEU A N 1
ATOM 728 C CA . LEU A 1 90 ? 3.296 -3.925 8.331 1.00 97.31 90 LEU A CA 1
ATOM 729 C C . LEU A 1 90 ? 3.151 -4.997 9.418 1.00 97.31 90 LEU A C 1
ATOM 731 O O . LEU A 1 90 ? 2.042 -5.254 9.861 1.00 97.31 90 LEU A O 1
ATOM 735 N N . GLU A 1 91 ? 4.259 -5.597 9.857 1.00 96.31 91 GLU A N 1
ATOM 736 C CA . GLU A 1 91 ? 4.294 -6.541 10.981 1.00 96.31 91 GLU A CA 1
ATOM 737 C C . GLU A 1 91 ? 3.808 -5.878 12.272 1.00 96.31 91 GLU A C 1
ATOM 739 O O . GLU A 1 91 ? 2.883 -6.385 12.895 1.00 96.31 91 GLU A O 1
ATOM 744 N N . SER A 1 92 ? 4.352 -4.707 12.626 1.00 95.38 92 SER A N 1
ATOM 745 C CA . SER A 1 92 ? 3.908 -3.982 13.826 1.00 95.38 92 SER A CA 1
ATOM 746 C C . SER A 1 92 ? 2.433 -3.575 13.757 1.00 95.38 92 SER A C 1
ATOM 748 O O . SER A 1 92 ? 1.726 -3.671 14.752 1.00 95.38 92 SER A O 1
ATOM 750 N N . ALA A 1 93 ? 1.952 -3.148 12.585 1.00 94.44 93 ALA A N 1
ATOM 751 C CA . ALA A 1 93 ? 0.546 -2.798 12.411 1.00 94.44 93 ALA A CA 1
ATOM 752 C C . ALA A 1 93 ? -0.390 -4.019 12.515 1.00 94.44 93 ALA A C 1
ATOM 754 O O . ALA A 1 93 ? -1.504 -3.896 13.019 1.00 94.44 93 ALA A O 1
ATOM 755 N N . ASP A 1 94 ? 0.036 -5.198 12.054 1.00 94.06 94 ASP A N 1
ATOM 756 C CA . ASP A 1 94 ? -0.762 -6.421 12.210 1.00 94.06 94 ASP A CA 1
ATOM 757 C C . ASP A 1 94 ? -0.834 -6.860 13.679 1.00 94.06 94 ASP A C 1
ATOM 759 O O . ASP A 1 94 ? -1.919 -7.143 14.183 1.00 94.06 94 ASP A O 1
ATOM 763 N N . ASP A 1 95 ? 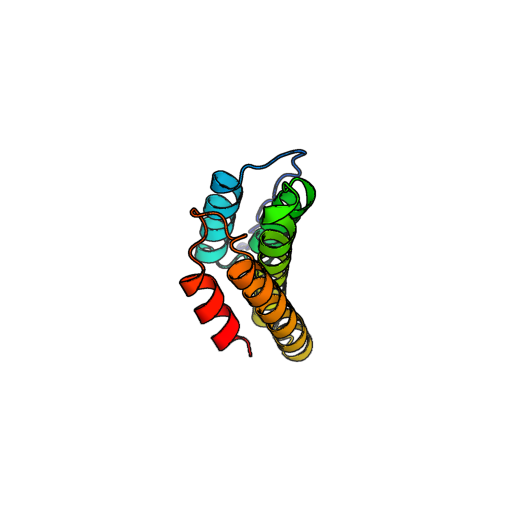0.299 -6.829 14.390 1.00 93.06 95 ASP A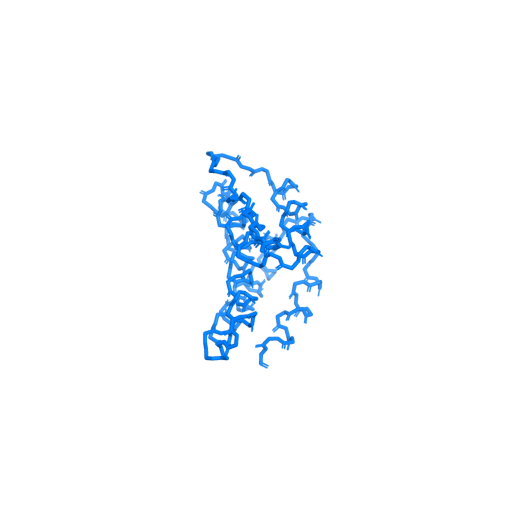 N 1
ATOM 764 C CA . ASP A 1 95 ? 0.370 -7.173 15.817 1.00 93.06 95 ASP A CA 1
ATOM 765 C C . ASP A 1 95 ? -0.557 -6.285 16.673 1.00 93.06 95 ASP A C 1
ATOM 767 O O . ASP A 1 95 ? -1.188 -6.765 17.619 1.00 93.06 95 ASP A O 1
ATOM 771 N N . ASP A 1 96 ? -0.693 -5.007 16.305 1.00 90.69 96 ASP A N 1
ATOM 772 C CA . ASP A 1 96 ? -1.573 -4.040 16.971 1.00 90.69 96 ASP A CA 1
ATOM 773 C C . ASP A 1 96 ? -3.051 -4.133 16.521 1.00 90.69 96 ASP A C 1
ATOM 775 O O . ASP A 1 96 ? -3.905 -3.401 17.035 1.00 90.69 96 ASP A O 1
ATOM 779 N N . GLY A 1 97 ? -3.387 -5.010 15.564 1.00 90.19 97 GLY A N 1
ATOM 780 C CA . GLY A 1 97 ? -4.742 -5.153 15.016 1.00 90.19 97 GLY A CA 1
ATOM 781 C C . GLY A 1 97 ? -5.204 -3.941 14.197 1.00 90.19 97 GLY A C 1
ATOM 782 O O . GLY A 1 97 ? -6.392 -3.615 14.165 1.00 90.19 97 GLY A O 1
ATOM 783 N N . GLN A 1 98 ? -4.260 -3.246 13.564 1.00 91.31 98 GLN A N 1
ATOM 784 C CA . GLN A 1 98 ? -4.430 -1.940 12.921 1.00 91.31 98 GLN A CA 1
ATOM 785 C C . GLN A 1 98 ? -4.621 -2.000 11.400 1.00 91.31 98 GLN A C 1
ATOM 787 O O . GLN A 1 98 ? -4.585 -0.967 10.726 1.00 91.31 98 GLN A O 1
ATOM 792 N N . ILE A 1 99 ? -4.805 -3.192 10.831 1.00 95.88 99 ILE A N 1
ATOM 793 C CA . ILE A 1 99 ? -4.981 -3.371 9.389 1.00 95.88 99 ILE A CA 1
ATOM 794 C C . ILE A 1 99 ? -6.472 -3.260 9.031 1.00 95.88 99 ILE A C 1
ATOM 796 O O . ILE A 1 99 ? -7.260 -4.119 9.436 1.00 95.88 99 ILE A O 1
ATOM 800 N N . PRO A 1 100 ? -6.886 -2.236 8.256 1.00 96.88 100 PRO A N 1
ATOM 801 C CA . PRO A 1 100 ? -8.213 -2.191 7.654 1.00 96.88 100 PRO A CA 1
ATOM 802 C C . PRO A 1 100 ? -8.571 -3.492 6.938 1.00 96.88 100 PRO A C 1
ATOM 804 O O . PRO A 1 100 ? -7.793 -3.990 6.129 1.00 96.88 100 PRO A O 1
ATOM 807 N N . SER A 1 101 ? -9.789 -3.989 7.150 1.00 96.56 101 SER A N 1
ATOM 808 C CA . SER A 1 101 ? -10.268 -5.247 6.555 1.00 96.56 101 SER A CA 1
ATOM 809 C C . SER A 1 101 ? -10.306 -5.253 5.024 1.00 96.56 101 SER A C 1
ATOM 811 O O . SER A 1 101 ? -10.362 -6.322 4.422 1.00 96.56 101 SER A O 1
ATOM 813 N N . VAL A 1 102 ? -10.287 -4.078 4.387 1.00 97.81 102 VAL A N 1
ATOM 814 C CA . VAL A 1 102 ? -10.202 -3.953 2.927 1.00 97.81 102 VAL A CA 1
ATOM 815 C C . VAL A 1 102 ? -8.839 -4.397 2.380 1.00 97.81 102 VAL A C 1
ATOM 817 O O . VAL A 1 102 ? -8.744 -4.813 1.228 1.00 97.81 102 VAL A O 1
ATOM 820 N N . ILE A 1 103 ? -7.781 -4.322 3.190 1.00 98.44 103 ILE A N 1
ATOM 821 C CA . ILE A 1 103 ? -6.418 -4.629 2.760 1.00 98.44 103 ILE A CA 1
ATOM 822 C C . ILE A 1 103 ? -6.205 -6.140 2.790 1.00 98.44 103 ILE A C 1
ATOM 824 O O . ILE A 1 103 ? -6.250 -6.776 3.842 1.00 98.44 103 ILE A O 1
ATOM 828 N N . ASP A 1 104 ? -5.875 -6.704 1.631 1.00 98.00 104 ASP A N 1
ATOM 829 C CA . ASP A 1 104 ? -5.366 -8.071 1.539 1.00 98.00 104 ASP A CA 1
ATOM 830 C C . ASP A 1 104 ? -3.886 -8.085 1.955 1.00 98.00 104 ASP A C 1
ATOM 832 O O . ASP A 1 104 ? -2.971 -7.885 1.147 1.00 98.00 104 ASP A O 1
ATOM 836 N N . VAL A 1 105 ? -3.648 -8.280 3.254 1.00 96.94 105 VAL A N 1
ATOM 837 C CA . VAL A 1 105 ? -2.297 -8.274 3.832 1.00 96.94 105 VAL A CA 1
ATOM 838 C C . VAL A 1 105 ? -1.412 -9.391 3.265 1.00 96.94 105 VAL A C 1
ATOM 840 O O . VAL A 1 105 ? -0.198 -9.213 3.141 1.00 96.94 105 VAL A O 1
ATOM 843 N N . ASP A 1 106 ? -1.992 -10.522 2.859 1.00 97.50 106 ASP A N 1
ATOM 844 C CA . ASP A 1 106 ? -1.242 -11.664 2.332 1.00 97.50 106 ASP A CA 1
ATOM 845 C C . ASP A 1 106 ? -0.669 -11.368 0.945 1.00 97.50 106 ASP A C 1
ATOM 847 O O . ASP A 1 106 ? 0.463 -11.763 0.636 1.00 97.50 106 ASP A O 1
ATOM 851 N N . VAL A 1 107 ? -1.408 -10.631 0.110 1.00 97.50 107 VAL A N 1
ATOM 852 C CA . VAL A 1 107 ? -0.896 -10.117 -1.169 1.00 97.50 107 VAL A CA 1
ATOM 853 C C . VAL A 1 107 ? 0.301 -9.197 -0.942 1.00 97.50 107 VAL A C 1
ATOM 855 O O . VAL A 1 107 ? 1.335 -9.367 -1.599 1.00 97.50 107 VAL A O 1
ATOM 858 N N . VAL A 1 108 ? 0.203 -8.276 0.019 1.00 98.12 108 VAL A N 1
ATOM 859 C CA . VAL A 1 108 ? 1.282 -7.325 0.324 1.00 98.12 108 VAL A CA 1
ATOM 860 C C . VAL A 1 108 ? 2.519 -8.059 0.845 1.00 98.12 108 VAL A C 1
ATOM 862 O O . VAL A 1 108 ? 3.625 -7.847 0.343 1.00 98.12 108 VAL A O 1
ATOM 865 N N . ARG A 1 109 ? 2.344 -8.983 1.796 1.00 97.81 109 ARG A N 1
ATOM 866 C CA . ARG A 1 109 ? 3.426 -9.806 2.362 1.00 97.81 109 ARG A CA 1
ATOM 867 C C . ARG A 1 109 ? 4.145 -10.622 1.298 1.00 97.81 109 ARG A C 1
ATOM 869 O O . ARG A 1 109 ? 5.374 -10.602 1.233 1.00 97.81 109 ARG A O 1
ATOM 876 N N . ARG A 1 110 ? 3.392 -11.303 0.429 1.00 98.00 110 ARG A N 1
ATOM 877 C CA . ARG A 1 110 ? 3.958 -12.104 -0.665 1.00 98.00 110 ARG A CA 1
ATOM 878 C C . ARG A 1 110 ? 4.770 -11.241 -1.626 1.00 98.00 110 ARG A C 1
ATOM 880 O O . ARG A 1 110 ? 5.864 -11.641 -2.014 1.00 98.00 110 ARG A O 1
ATOM 887 N N . SER A 1 111 ? 4.256 -10.063 -1.979 1.00 97.69 111 SER A N 1
ATOM 888 C CA . SER A 1 111 ? 4.967 -9.118 -2.840 1.00 97.69 111 SER A CA 1
ATOM 889 C C . SER A 1 111 ? 6.256 -8.620 -2.179 1.00 97.69 111 SER A C 1
ATOM 891 O O . SER A 1 111 ? 7.324 -8.689 -2.781 1.00 97.69 111 SER A O 1
ATOM 893 N N . LEU A 1 112 ? 6.201 -8.199 -0.913 1.00 97.38 112 LEU A N 1
ATOM 894 C CA . LEU A 1 112 ? 7.379 -7.742 -0.175 1.00 97.38 112 LEU A CA 1
ATOM 895 C C . LEU A 1 112 ? 8.448 -8.832 -0.021 1.00 97.38 112 LEU A C 1
ATOM 897 O O . LEU A 1 112 ? 9.634 -8.516 -0.109 1.00 97.38 112 LEU A O 1
ATOM 901 N N . ALA A 1 113 ? 8.053 -10.095 0.158 1.00 95.62 113 ALA A N 1
ATOM 902 C CA . ALA A 1 113 ? 8.978 -11.225 0.233 1.00 95.62 113 ALA A CA 1
ATOM 903 C C . ALA A 1 113 ? 9.736 -11.469 -1.086 1.00 95.62 113 ALA A C 1
ATOM 905 O O . ALA A 1 113 ? 10.878 -11.913 -1.059 1.00 95.62 113 ALA A O 1
ATOM 906 N N . GLN A 1 114 ? 9.137 -11.142 -2.236 1.00 94.06 114 GLN A N 1
ATOM 907 C CA . GLN A 1 114 ? 9.800 -11.216 -3.546 1.00 94.06 114 GLN A CA 1
ATOM 908 C C . GLN A 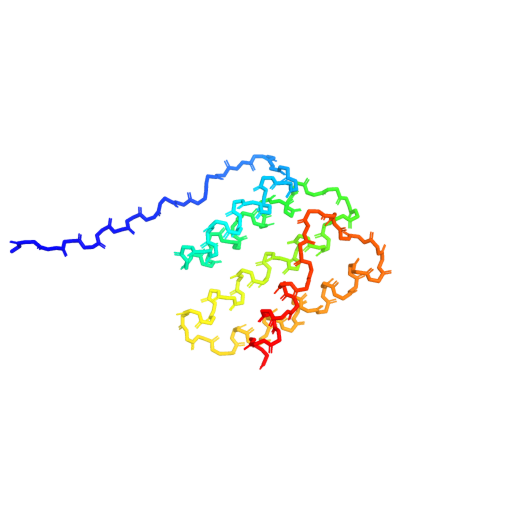1 114 ? 10.779 -10.054 -3.785 1.00 94.06 114 GLN A C 1
ATOM 910 O O . GLN A 1 114 ? 11.621 -10.132 -4.679 1.00 94.06 114 GLN A O 1
ATOM 915 N N . LEU A 1 115 ? 10.670 -8.975 -3.002 1.00 91.06 115 LEU A N 1
ATOM 916 C CA . LEU A 1 115 ? 11.518 -7.786 -3.113 1.00 91.06 115 LEU A CA 1
ATOM 917 C C . LEU A 1 115 ? 12.740 -7.804 -2.177 1.00 91.06 115 LEU A C 1
ATOM 919 O O . LEU A 1 115 ? 13.574 -6.896 -2.290 1.00 91.06 115 LEU A O 1
ATOM 923 N N . ALA A 1 116 ? 12.831 -8.778 -1.267 1.00 74.62 116 ALA A N 1
ATOM 924 C CA . ALA A 1 116 ? 13.879 -8.893 -0.250 1.00 74.62 116 ALA A CA 1
ATOM 925 C C . ALA A 1 116 ? 15.170 -9.541 -0.779 1.00 74.62 116 ALA A C 1
ATOM 927 O O . ALA A 1 116 ? 15.082 -10.539 -1.527 1.00 74.62 116 ALA A O 1
#

Secondary structure (DSSP, 8-state):
--------PPPPPP-S---HHHHHHHHHHHHHTT-HHHHHHHHHHHHHT--HHHHHHHHHHHHHHHHHHHHHTT-HHHHHHHHHHHHHHHHHHHHTT---TTS-HHHHHHHHHHT-